Protein AF-S3ACE1-F1 (afdb_monomer_lite)

Foldseek 3Di:
DWDKDWDAPVCLVVVVVVVVVVCVVVVHDDDPVVVVVLSVCSNVVPVDTDIDTD

pLDDT: mean 93.56, std 6.11, range [64.25, 98.25]

Radius of gyration: 11.18 Å; chains: 1; bounding box: 25×28×24 Å

Structure (mmCIF, N/CA/C/O backbone):
data_AF-S3ACE1-F1
#
_entry.id   AF-S3ACE1-F1
#
loop_
_atom_site.group_PDB
_atom_site.id
_atom_site.type_symbol
_atom_site.label_atom_id
_atom_site.label_alt_id
_atom_site.label_comp_id
_atom_site.label_asym_id
_atom_site.label_entity_id
_atom_site.label_seq_id
_atom_site.pdbx_PDB_ins_code
_atom_site.Cartn_x
_atom_site.Cartn_y
_atom_site.Cartn_z
_atom_site.occupancy
_atom_site.B_iso_or_equiv
_atom_site.auth_seq_id
_atom_site.auth_comp_id
_atom_site.auth_asym_id
_atom_site.auth_atom_id
_atom_site.pdbx_PDB_model_num
ATOM 1 N N . MET A 1 1 ? 16.850 -19.504 3.036 1.00 73.81 1 MET A N 1
ATOM 2 C CA . MET A 1 1 ? 16.980 -18.106 3.495 1.00 73.81 1 MET A CA 1
ATOM 3 C C . MET A 1 1 ? 16.286 -17.232 2.473 1.00 73.81 1 MET A C 1
ATOM 5 O O . MET A 1 1 ? 16.563 -17.447 1.299 1.00 73.81 1 MET A O 1
ATOM 9 N N . PRO A 1 2 ? 15.391 -16.325 2.884 1.00 83.50 2 PRO A N 1
ATOM 10 C CA . PRO A 1 2 ? 14.784 -15.385 1.951 1.00 83.50 2 PRO A CA 1
ATOM 11 C C . PRO A 1 2 ? 15.846 -14.431 1.393 1.00 83.50 2 PRO A C 1
ATOM 13 O O . PRO A 1 2 ? 16.766 -14.039 2.117 1.00 83.50 2 PRO A O 1
ATOM 16 N N . ILE A 1 3 ? 15.728 -14.080 0.112 1.00 87.06 3 ILE A N 1
ATOM 17 C CA . ILE A 1 3 ? 16.563 -13.064 -0.538 1.00 87.06 3 ILE A CA 1
ATOM 18 C C . ILE A 1 3 ? 15.743 -11.780 -0.590 1.00 87.06 3 ILE A C 1
ATOM 20 O O . ILE A 1 3 ? 14.604 -11.789 -1.045 1.00 87.06 3 ILE A O 1
ATOM 24 N N . ILE A 1 4 ? 16.319 -10.684 -0.102 1.00 89.44 4 ILE A N 1
ATOM 25 C CA . ILE A 1 4 ? 15.667 -9.374 -0.083 1.00 89.44 4 ILE A CA 1
ATOM 26 C C . ILE A 1 4 ? 16.178 -8.569 -1.275 1.00 89.44 4 ILE A C 1
ATOM 28 O O . ILE A 1 4 ? 17.382 -8.332 -1.391 1.00 89.44 4 ILE A O 1
ATOM 32 N N . THR A 1 5 ? 15.268 -8.130 -2.141 1.00 92.62 5 THR A N 1
ATOM 33 C CA . THR A 1 5 ? 15.580 -7.303 -3.314 1.00 92.62 5 THR A CA 1
ATOM 34 C C . THR A 1 5 ? 14.753 -6.025 -3.323 1.00 92.62 5 THR A C 1
ATOM 36 O O . THR A 1 5 ? 13.695 -5.954 -2.696 1.00 92.62 5 THR A O 1
ATOM 39 N N . SER A 1 6 ? 15.242 -5.004 -4.035 1.00 94.69 6 SER A N 1
ATOM 40 C CA . SER A 1 6 ? 14.466 -3.780 -4.265 1.00 94.69 6 SER A CA 1
ATOM 41 C C . SER A 1 6 ? 13.169 -4.107 -5.004 1.00 94.69 6 SER A C 1
ATOM 43 O O . SER A 1 6 ? 13.173 -4.952 -5.901 1.00 94.69 6 SER A O 1
ATOM 45 N N . VAL A 1 7 ? 12.079 -3.443 -4.625 1.00 94.38 7 VAL A N 1
ATOM 46 C CA . VAL A 1 7 ? 10.770 -3.608 -5.266 1.00 94.38 7 VAL A CA 1
ATOM 47 C C . VAL A 1 7 ? 10.811 -3.048 -6.682 1.00 94.38 7 VAL A C 1
ATOM 49 O O . VAL A 1 7 ? 11.183 -1.897 -6.908 1.00 94.38 7 VAL A O 1
ATOM 52 N N . THR A 1 8 ? 10.366 -3.859 -7.630 1.00 94.44 8 THR A N 1
ATOM 53 C CA . THR A 1 8 ? 10.134 -3.481 -9.021 1.00 94.44 8 THR A CA 1
ATOM 54 C C . THR A 1 8 ? 8.637 -3.474 -9.328 1.00 94.44 8 THR A C 1
ATOM 56 O O . THR A 1 8 ? 7.819 -3.985 -8.563 1.00 94.44 8 THR A O 1
ATOM 59 N N . ALA A 1 9 ? 8.255 -2.958 -10.499 1.00 95.12 9 ALA A N 1
ATOM 60 C CA . ALA A 1 9 ? 6.864 -3.011 -10.954 1.00 95.12 9 ALA A CA 1
ATOM 61 C C . ALA A 1 9 ? 6.305 -4.449 -11.046 1.00 95.12 9 ALA A C 1
ATOM 63 O O . ALA A 1 9 ? 5.100 -4.644 -10.893 1.00 95.12 9 ALA A O 1
ATOM 64 N N . SER A 1 10 ? 7.167 -5.452 -11.267 1.00 94.94 10 SER A N 1
ATOM 65 C CA . SER A 1 10 ? 6.758 -6.860 -11.365 1.00 94.94 10 SER A CA 1
ATOM 66 C C . SER A 1 10 ? 6.405 -7.498 -10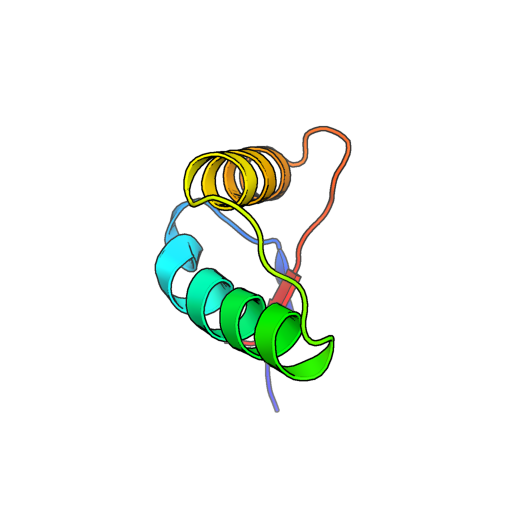.019 1.00 94.94 10 SER A C 1
ATOM 68 O O . SER A 1 10 ? 5.697 -8.501 -9.983 1.00 94.94 10 SER A O 1
ATOM 70 N N . ASP A 1 11 ? 6.804 -6.875 -8.911 1.00 95.56 11 ASP A N 1
ATOM 71 C CA . ASP A 1 11 ? 6.592 -7.407 -7.563 1.00 95.56 11 ASP A CA 1
ATOM 72 C C . ASP A 1 11 ? 5.235 -7.011 -6.966 1.00 95.56 11 ASP A C 1
ATOM 74 O O . ASP A 1 11 ? 4.958 -7.323 -5.808 1.00 95.56 11 ASP A O 1
ATOM 78 N N . ARG A 1 12 ? 4.372 -6.336 -7.741 1.00 95.12 12 ARG A N 1
ATOM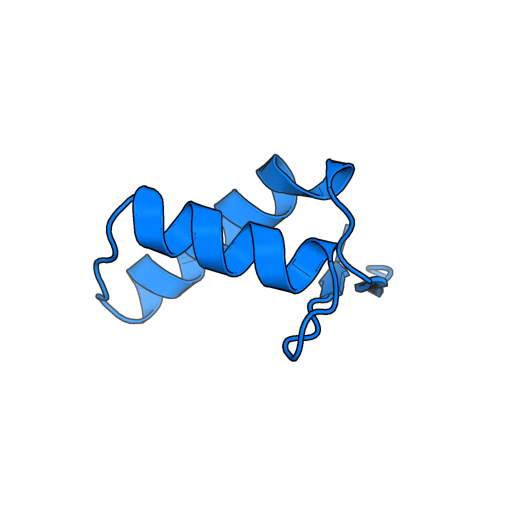 79 C CA . ARG A 1 12 ? 3.113 -5.742 -7.266 1.00 95.12 12 ARG A CA 1
ATOM 80 C C . ARG A 1 12 ? 2.269 -6.705 -6.448 1.00 95.12 12 ARG A C 1
ATOM 82 O O . ARG A 1 12 ? 1.830 -6.349 -5.361 1.00 95.12 12 ARG A O 1
ATOM 89 N N . ASP A 1 13 ? 2.045 -7.911 -6.949 1.00 95.19 13 ASP A N 1
ATOM 90 C CA . ASP A 1 13 ? 1.133 -8.853 -6.300 1.00 95.19 13 ASP A CA 1
ATOM 91 C C . ASP A 1 13 ? 1.744 -9.471 -5.038 1.00 95.19 13 ASP A C 1
ATOM 93 O O . ASP A 1 13 ? 1.034 -9.743 -4.070 1.00 95.19 13 ASP A O 1
ATOM 97 N N . ALA A 1 14 ? 3.065 -9.672 -5.021 1.00 92.81 14 ALA A N 1
ATOM 98 C CA . ALA A 1 14 ? 3.774 -10.138 -3.835 1.00 92.81 14 ALA A CA 1
ATOM 99 C C . ALA A 1 14 ? 3.789 -9.058 -2.746 1.00 92.81 14 ALA A C 1
ATOM 101 O O . ALA A 1 14 ? 3.453 -9.339 -1.595 1.00 92.81 14 ALA A O 1
ATOM 102 N N . TRP A 1 15 ? 4.096 -7.818 -3.129 1.00 95.44 15 TRP A N 1
ATOM 103 C CA . TRP A 1 15 ? 4.073 -6.656 -2.249 1.00 95.44 15 TRP A CA 1
ATOM 104 C C . TRP A 1 15 ? 2.668 -6.373 -1.702 1.00 95.44 15 TRP A C 1
ATOM 106 O O . TRP A 1 15 ? 2.519 -6.154 -0.503 1.00 95.44 15 TRP A O 1
ATOM 116 N N . LEU A 1 16 ? 1.629 -6.439 -2.544 1.00 96.31 16 LEU A N 1
ATOM 117 C CA . LEU A 1 16 ? 0.253 -6.114 -2.158 1.00 96.31 16 LEU A CA 1
ATOM 118 C C . LEU A 1 16 ? -0.281 -7.048 -1.066 1.00 96.31 16 LEU A C 1
ATOM 120 O O . LEU A 1 16 ? -0.990 -6.594 -0.173 1.00 96.31 16 LEU A O 1
ATOM 124 N N . ARG A 1 17 ? 0.088 -8.336 -1.096 1.00 95.44 17 ARG A N 1
ATOM 125 C CA . ARG A 1 17 ? -0.270 -9.276 -0.022 1.00 95.44 17 ARG A CA 1
ATOM 126 C C . ARG A 1 17 ? 0.312 -8.834 1.321 1.00 95.44 17 ARG A C 1
ATOM 128 O O . ARG A 1 17 ? -0.436 -8.663 2.275 1.00 95.44 17 ARG A O 1
ATOM 135 N N . LEU A 1 18 ? 1.617 -8.557 1.360 1.00 94.31 18 LEU A N 1
ATOM 136 C CA . LEU A 1 18 ? 2.304 -8.096 2.572 1.00 94.31 18 LEU A CA 1
ATOM 137 C C . LEU A 1 18 ? 1.768 -6.747 3.065 1.00 94.31 18 LEU A C 1
ATOM 139 O O . LEU A 1 18 ? 1.641 -6.524 4.266 1.00 94.31 18 LEU A O 1
ATOM 143 N N . TRP A 1 19 ? 1.448 -5.848 2.136 1.00 95.88 19 TRP A N 1
ATOM 144 C CA . TRP A 1 19 ? 0.872 -4.544 2.439 1.00 95.88 19 TRP A CA 1
ATOM 145 C C . TRP A 1 19 ? -0.511 -4.659 3.088 1.00 95.88 19 TRP A C 1
ATOM 147 O O . TRP A 1 19 ? -0.765 -4.020 4.106 1.00 95.88 19 TRP A O 1
ATOM 157 N N . ASN A 1 20 ? -1.383 -5.517 2.559 1.00 96.88 20 ASN A N 1
ATOM 158 C CA . ASN A 1 20 ? -2.708 -5.746 3.135 1.00 96.88 20 ASN A CA 1
ATOM 159 C C . ASN A 1 20 ? -2.629 -6.408 4.519 1.00 96.88 20 ASN A C 1
ATOM 161 O O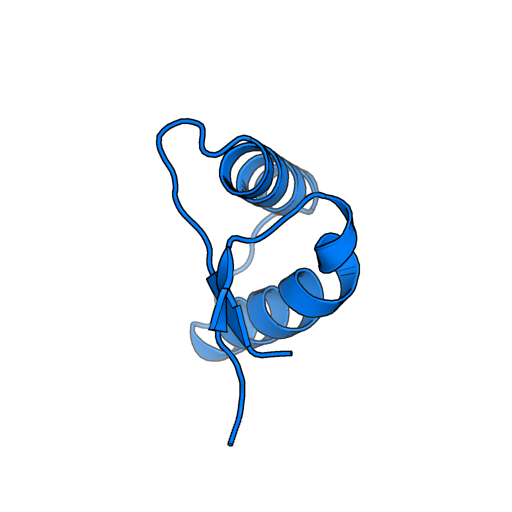 . ASN A 1 20 ? -3.387 -6.037 5.419 1.00 96.88 20 ASN A O 1
ATOM 165 N N . ASP A 1 21 ? -1.686 -7.332 4.716 1.00 96.56 21 ASP A N 1
ATOM 166 C CA . ASP A 1 21 ? -1.427 -7.935 6.027 1.00 96.56 21 ASP A CA 1
ATOM 167 C C . ASP A 1 21 ? -0.936 -6.880 7.032 1.00 96.56 21 ASP A C 1
ATOM 169 O O . ASP A 1 21 ? -1.389 -6.8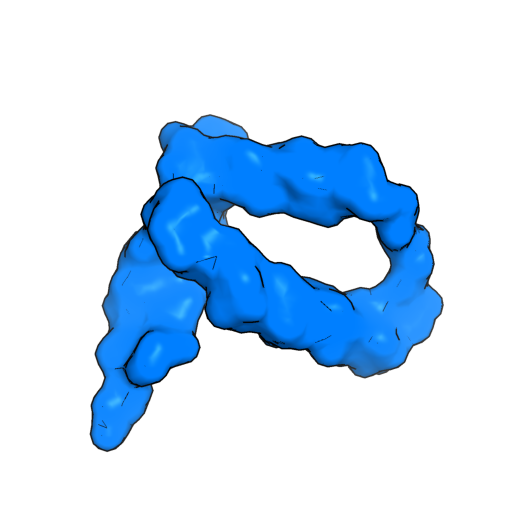49 8.177 1.00 96.56 21 ASP A O 1
ATOM 173 N N . TYR A 1 22 ? -0.062 -5.965 6.596 1.00 96.19 22 TYR A N 1
ATOM 174 C CA . TYR A 1 22 ? 0.414 -4.836 7.398 1.00 96.19 22 TYR A CA 1
ATOM 175 C C . TYR A 1 22 ? -0.728 -3.897 7.811 1.00 96.19 22 TYR A C 1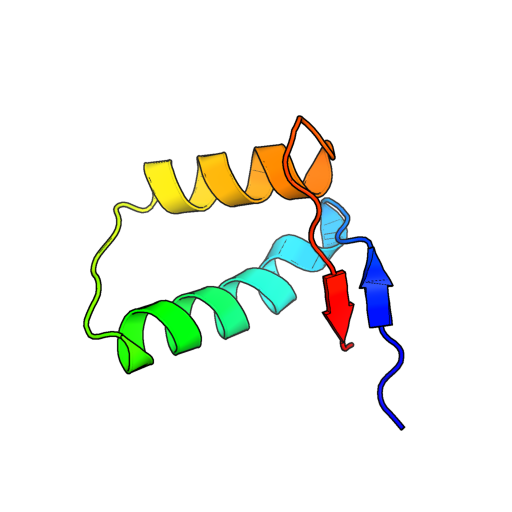
ATOM 177 O O . TYR A 1 22 ? -0.852 -3.563 8.991 1.00 96.19 22 TYR A O 1
ATOM 185 N N . LEU A 1 23 ? -1.590 -3.508 6.867 1.00 97.94 23 LEU A N 1
ATOM 186 C CA . LEU A 1 23 ? -2.760 -2.671 7.143 1.00 97.94 23 LEU A CA 1
ATOM 187 C C . LEU A 1 23 ? -3.725 -3.350 8.118 1.00 97.94 23 LEU A C 1
ATOM 189 O O . LEU A 1 23 ? -4.161 -2.728 9.085 1.00 97.94 23 LEU A O 1
ATOM 193 N N . THR A 1 24 ? -3.979 -4.645 7.920 1.00 98.06 24 THR A N 1
ATOM 194 C CA . THR A 1 24 ? -4.811 -5.452 8.820 1.00 98.06 24 THR A CA 1
ATOM 195 C C . THR A 1 24 ? -4.224 -5.499 10.229 1.00 98.06 24 THR A C 1
ATOM 197 O O . THR A 1 24 ? -4.936 -5.267 11.204 1.00 98.06 24 THR A O 1
ATOM 200 N N . PHE A 1 25 ? -2.917 -5.747 10.353 1.00 97.94 25 PHE A N 1
ATOM 201 C CA . PHE A 1 25 ? -2.224 -5.801 11.640 1.00 97.94 25 PHE A CA 1
ATOM 202 C C . PHE A 1 25 ? -2.313 -4.475 12.408 1.00 97.94 25 PHE A C 1
ATOM 204 O O . PHE A 1 25 ? -2.534 -4.477 13.618 1.00 97.94 25 PHE A O 1
ATOM 211 N N . TYR A 1 26 ? -2.193 -3.347 11.706 1.00 98.25 26 TYR A N 1
ATOM 212 C CA . TYR A 1 26 ? -2.324 -2.008 12.286 1.00 98.25 26 TYR A CA 1
ATOM 213 C C . TYR A 1 26 ? -3.765 -1.482 12.334 1.00 98.25 26 TYR A C 1
ATOM 215 O O . TYR A 1 26 ? -3.960 -0.314 12.674 1.00 98.25 26 TYR A O 1
ATOM 223 N N . ALA A 1 27 ? -4.765 -2.306 11.997 1.00 98.00 27 ALA A N 1
ATOM 224 C CA . ALA A 1 27 ? -6.173 -1.911 11.903 1.00 98.00 27 ALA A CA 1
ATOM 225 C C . ALA A 1 27 ? -6.372 -0.594 11.123 1.00 98.00 27 ALA A C 1
ATOM 227 O O . ALA A 1 27 ? -7.139 0.284 11.518 1.00 98.00 27 ALA A O 1
ATOM 228 N N . SER A 1 28 ? -5.607 -0.436 10.045 1.00 97.88 28 SER A N 1
ATOM 229 C CA . SER A 1 28 ? -5.580 0.755 9.204 1.00 97.88 28 SER A CA 1
ATOM 230 C C . SER A 1 28 ? -6.287 0.474 7.887 1.00 97.88 28 SER A C 1
ATOM 232 O O . SER A 1 28 ? -6.063 -0.562 7.269 1.00 97.88 28 SER A O 1
ATOM 234 N N . GLU A 1 29 ? -7.101 1.418 7.427 1.00 96.62 29 GLU A N 1
ATOM 235 C CA . GLU A 1 29 ? -7.764 1.342 6.126 1.00 96.62 29 GLU A CA 1
ATOM 236 C C . GLU A 1 29 ? -7.247 2.455 5.218 1.00 96.62 29 GLU A C 1
ATOM 238 O O . GLU A 1 29 ? -7.216 3.628 5.593 1.00 96.62 29 GLU A O 1
ATOM 243 N N . LEU A 1 30 ? -6.835 2.076 4.011 1.00 97.00 30 LEU A N 1
ATOM 244 C CA . LEU A 1 30 ? -6.438 2.991 2.949 1.00 97.00 30 LEU A CA 1
ATOM 245 C C . LEU A 1 30 ? -7.234 2.653 1.698 1.00 97.00 30 LEU A C 1
ATOM 247 O O . LEU A 1 30 ? -7.570 1.495 1.458 1.00 97.00 30 LEU A O 1
ATOM 251 N N . THR A 1 31 ? -7.511 3.664 0.882 1.00 97.88 31 THR A N 1
ATOM 252 C CA . THR A 1 31 ? -8.159 3.439 -0.407 1.00 97.88 31 THR A CA 1
ATOM 253 C C . THR A 1 31 ? -7.215 2.714 -1.366 1.00 97.88 31 THR A C 1
ATOM 255 O O . THR A 1 31 ? -5.985 2.825 -1.269 1.00 97.88 31 THR A O 1
ATOM 258 N N . ASP A 1 32 ? -7.791 2.027 -2.351 1.00 97.00 32 ASP A N 1
ATOM 259 C CA . ASP A 1 32 ? -7.026 1.388 -3.427 1.00 97.00 32 ASP A CA 1
ATOM 260 C C . ASP A 1 32 ? -6.133 2.393 -4.172 1.00 97.00 32 ASP A C 1
ATOM 262 O O . ASP A 1 32 ? -5.027 2.053 -4.590 1.00 97.00 32 ASP A O 1
ATOM 266 N N . GLU A 1 33 ? -6.579 3.648 -4.289 1.00 98.19 33 GLU A N 1
ATOM 267 C CA . GLU A 1 33 ? -5.816 4.739 -4.900 1.00 98.19 33 GLU A CA 1
ATOM 268 C C . GLU A 1 33 ? -4.544 5.067 -4.109 1.00 98.19 33 GLU A C 1
ATOM 270 O O . GLU A 1 33 ? -3.463 5.165 -4.692 1.00 98.19 33 GLU A O 1
ATOM 275 N N . VAL A 1 34 ? -4.639 5.181 -2.779 1.00 97.81 34 VAL A N 1
ATOM 276 C CA . VAL A 1 34 ? -3.466 5.437 -1.930 1.00 97.81 34 VAL A CA 1
ATOM 277 C C . VAL A 1 34 ? -2.502 4.257 -1.996 1.00 97.81 34 VAL A C 1
ATOM 279 O O . VAL A 1 34 ? -1.299 4.456 -2.155 1.00 97.81 34 VAL A O 1
ATOM 282 N N . THR A 1 35 ? -3.017 3.029 -1.944 1.00 97.75 35 THR A N 1
ATOM 283 C CA . THR A 1 35 ? -2.200 1.817 -2.091 1.00 97.75 35 THR A CA 1
ATOM 284 C C . THR A 1 35 ? -1.482 1.780 -3.444 1.00 97.75 35 THR A C 1
ATOM 286 O O . THR A 1 35 ? -0.282 1.501 -3.501 1.00 97.75 35 THR A O 1
ATOM 289 N N . ALA A 1 36 ? -2.172 2.128 -4.534 1.00 97.81 36 ALA A N 1
ATOM 290 C CA . ALA A 1 36 ? -1.577 2.215 -5.864 1.00 97.81 36 ALA A CA 1
ATOM 291 C C . ALA A 1 36 ? -0.491 3.301 -5.944 1.00 97.81 36 ALA A C 1
ATOM 293 O O . ALA A 1 36 ? 0.575 3.055 -6.511 1.00 97.81 36 ALA A O 1
ATOM 294 N N . LEU A 1 37 ? -0.724 4.471 -5.341 1.00 97.56 37 LEU A N 1
ATOM 295 C CA . LEU A 1 37 ? 0.244 5.568 -5.301 1.00 97.56 37 LEU A CA 1
ATOM 296 C C . LEU A 1 37 ? 1.503 5.196 -4.506 1.00 97.56 37 LEU A C 1
ATOM 298 O O . LEU A 1 37 ? 2.616 5.479 -4.951 1.00 97.56 37 LEU A O 1
ATOM 302 N N . VAL A 1 38 ? 1.344 4.546 -3.349 1.00 96.44 38 VAL A N 1
ATOM 303 C CA . VAL A 1 38 ? 2.474 4.057 -2.544 1.00 96.44 38 VAL A CA 1
ATOM 304 C C . VAL A 1 38 ? 3.310 3.080 -3.364 1.00 96.44 38 VAL A C 1
ATOM 306 O O . VAL A 1 38 ? 4.521 3.271 -3.476 1.00 96.44 38 VAL A O 1
ATOM 309 N N . PHE A 1 39 ? 2.678 2.088 -3.997 1.00 97.06 39 PHE A N 1
ATOM 310 C CA . PHE A 1 39 ? 3.393 1.125 -4.831 1.00 97.06 39 PHE A CA 1
ATOM 311 C C . PHE A 1 39 ? 4.141 1.795 -5.988 1.00 97.06 39 PHE A C 1
ATOM 313 O O . PHE A 1 39 ? 5.309 1.489 -6.222 1.00 97.06 39 PHE A O 1
ATOM 320 N N . ALA A 1 40 ? 3.501 2.740 -6.683 1.00 96.69 40 ALA A N 1
ATOM 321 C CA . ALA A 1 40 ? 4.117 3.458 -7.794 1.00 96.69 40 ALA A CA 1
ATOM 322 C C . ALA A 1 40 ? 5.397 4.191 -7.363 1.00 96.69 40 ALA A C 1
ATOM 324 O O . ALA A 1 40 ? 6.413 4.111 -8.051 1.00 96.69 40 ALA A O 1
ATOM 325 N N . ARG A 1 41 ? 5.380 4.840 -6.193 1.00 96.69 41 ARG A N 1
ATOM 326 C CA . ARG A 1 41 ? 6.556 5.531 -5.643 1.00 96.69 41 ARG A CA 1
ATOM 327 C C . ARG A 1 41 ? 7.666 4.568 -5.234 1.00 96.69 41 ARG A C 1
ATOM 329 O O . ARG A 1 41 ? 8.826 4.860 -5.502 1.00 96.69 41 ARG A O 1
ATOM 336 N N . LEU A 1 42 ? 7.322 3.418 -4.648 1.00 96.31 42 LEU A N 1
ATOM 337 C CA . LEU A 1 42 ? 8.292 2.367 -4.312 1.00 96.31 42 LEU A CA 1
ATOM 338 C C . LEU A 1 42 ? 8.965 1.806 -5.568 1.00 96.31 42 LEU A C 1
ATOM 340 O O . LEU A 1 42 ? 10.189 1.737 -5.632 1.00 96.31 42 LEU A O 1
ATOM 344 N N . ALA A 1 43 ? 8.180 1.445 -6.584 1.00 95.00 43 ALA A N 1
ATOM 345 C CA . ALA A 1 43 ? 8.702 0.891 -7.830 1.00 95.00 43 ALA A CA 1
ATOM 346 C C . ALA A 1 43 ? 9.552 1.908 -8.614 1.00 95.00 43 ALA A C 1
ATOM 348 O O . ALA A 1 43 ? 10.515 1.523 -9.274 1.00 95.00 43 ALA A O 1
ATOM 349 N N . ALA A 1 44 ? 9.221 3.200 -8.525 1.00 95.06 44 ALA A N 1
ATOM 350 C CA . ALA A 1 44 ? 9.994 4.286 -9.127 1.00 95.06 44 ALA A CA 1
ATOM 351 C C . ALA A 1 44 ? 11.192 4.746 -8.275 1.00 95.06 44 ALA A C 1
ATOM 353 O O . ALA A 1 44 ? 12.006 5.527 -8.762 1.00 95.06 44 ALA A O 1
ATOM 354 N N . GLN A 1 45 ? 11.298 4.285 -7.022 1.00 91.25 45 GLN A N 1
ATOM 355 C CA . GLN A 1 45 ? 12.250 4.785 -6.020 1.00 91.25 45 GLN A CA 1
ATOM 356 C C . GLN A 1 45 ? 12.158 6.315 -5.833 1.00 91.25 45 GLN A C 1
ATOM 358 O O . GLN A 1 45 ? 13.154 6.995 -5.589 1.00 91.25 45 GLN A O 1
ATOM 363 N N . ASP A 1 46 ? 10.948 6.869 -5.951 1.00 92.25 46 ASP A N 1
ATOM 364 C CA . ASP A 1 46 ? 10.698 8.313 -5.905 1.00 92.25 46 ASP A CA 1
ATOM 365 C C . ASP A 1 46 ? 10.435 8.787 -4.470 1.00 92.25 46 ASP A C 1
ATOM 367 O O . ASP A 1 46 ? 9.302 8.826 -3.959 1.00 92.25 46 ASP A O 1
ATOM 371 N N . GLY A 1 47 ? 11.538 9.071 -3.777 1.00 89.19 47 GLY A N 1
ATOM 372 C CA . GLY A 1 47 ? 11.533 9.506 -2.382 1.00 89.19 47 GLY A CA 1
ATOM 373 C C . GLY A 1 47 ? 11.030 8.439 -1.403 1.00 89.19 47 GLY A C 1
ATOM 374 O O . GLY A 1 47 ? 10.807 8.749 -0.234 1.00 89.19 47 GLY A O 1
ATOM 375 N N . LEU A 1 48 ? 10.828 7.201 -1.866 1.00 90.38 48 LEU A N 1
ATOM 376 C CA . LEU A 1 48 ? 10.435 6.057 -1.056 1.00 90.38 48 LEU A CA 1
ATOM 377 C C . LEU A 1 48 ? 11.121 4.795 -1.586 1.00 90.38 48 LEU A C 1
ATOM 379 O O . LEU A 1 48 ? 10.995 4.465 -2.762 1.00 90.38 48 LEU A O 1
ATOM 383 N N . HIS A 1 49 ? 11.839 4.086 -0.716 1.00 91.31 49 HIS A N 1
ATOM 384 C CA . HIS A 1 49 ? 12.524 2.842 -1.068 1.00 91.31 49 HIS A CA 1
ATOM 385 C C . HIS A 1 49 ? 11.778 1.653 -0.465 1.00 91.31 49 HIS A C 1
ATOM 387 O O . HIS A 1 49 ? 11.478 1.644 0.730 1.00 91.31 49 HIS A O 1
ATOM 393 N N . GLY A 1 50 ? 11.494 0.647 -1.291 1.00 89.06 50 GLY A N 1
ATOM 394 C CA . GLY A 1 50 ? 10.868 -0.607 -0.878 1.00 89.06 50 GLY A CA 1
ATOM 395 C C . GLY A 1 50 ? 11.757 -1.799 -1.161 1.00 89.06 50 GLY A C 1
ATOM 396 O O . GLY A 1 50 ? 12.437 -1.831 -2.186 1.00 89.06 50 GLY A O 1
ATOM 397 N N . ALA A 1 51 ? 11.701 -2.797 -0.284 1.00 90.19 51 ALA A N 1
ATOM 398 C CA . ALA A 1 51 ? 12.295 -4.102 -0.523 1.00 90.19 51 ALA A CA 1
ATOM 399 C C . ALA A 1 51 ? 11.307 -5.207 -0.138 1.00 90.19 51 ALA A C 1
ATOM 401 O O . ALA A 1 51 ? 10.602 -5.088 0.865 1.00 90.19 51 ALA A O 1
ATOM 402 N N . CYS A 1 52 ? 11.271 -6.278 -0.926 1.00 86.38 52 CYS A N 1
ATOM 403 C CA . CYS A 1 52 ? 10.472 -7.463 -0.639 1.00 86.38 52 CYS A CA 1
ATOM 404 C C . CYS A 1 52 ? 11.374 -8.694 -0.562 1.00 86.38 52 CYS A C 1
ATOM 406 O O . CYS A 1 52 ? 12.353 -8.817 -1.297 1.00 86.38 52 CYS A O 1
ATOM 408 N N . ALA A 1 53 ? 11.033 -9.590 0.362 1.00 83.50 53 ALA A N 1
ATOM 409 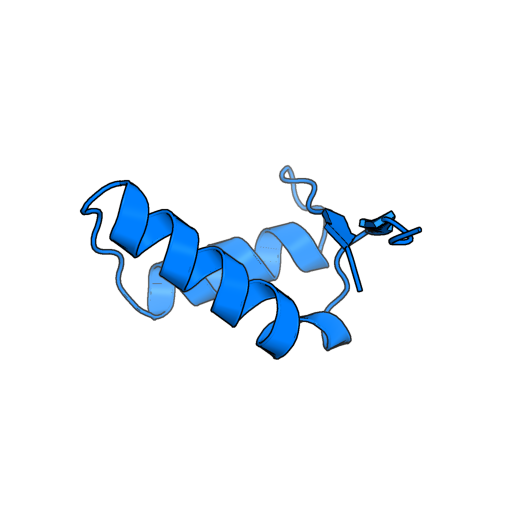C CA . ALA A 1 53 ? 11.565 -10.941 0.391 1.00 83.50 53 ALA A CA 1
ATOM 410 C C . ALA A 1 53 ? 10.673 -11.822 -0.488 1.00 83.50 53 ALA A C 1
ATOM 412 O O . ALA A 1 53 ? 9.473 -11.920 -0.219 1.00 83.50 53 ALA A O 1
ATOM 413 N N . LEU A 1 54 ? 11.259 -12.422 -1.524 1.00 64.25 54 LEU A N 1
ATOM 414 C CA . LEU A 1 54 ? 10.614 -13.435 -2.364 1.00 64.25 54 LEU A CA 1
ATOM 415 C C . LEU A 1 54 ? 10.966 -14.847 -1.877 1.00 64.25 54 LEU A C 1
ATOM 417 O O . LEU A 1 54 ? 12.106 -15.046 -1.383 1.00 64.25 54 LEU A O 1
#

Secondary structure (DSSP, 8-state):
-PPEEE--GGGHHHHHHHHHHHHHHTT----HHHHHHHHHHHHHTSS---EEE-

Sequence (54 aa):
MPIITSVTASDRDAWLRLWNDYLTFYASELTDEVTALVFARLAAQDGLHGACAL